Protein AF-A0A2P8B5H5-F1 (afdb_monomer)

Radius of gyration: 13.03 Å; Cα contacts (8 Å, |Δi|>4): 200; chains: 1; bounding box: 33×25×35 Å

Foldseek 3Di:
DDDAAEDVLQQVLFQVVQVQCQVVVHDDQAHPVRQHSVNSSVVSVNDFWDDKDKDWDDPDPVSSVVVLCPPPVSVCVVPPPQWRHKHWHFDPRVTGIIMITTGGDDDD

Solvent-accessible surface area (backbone atoms only — not comparable to full-atom values): 5919 Å² total; per-residue (Å²): 121,78,81,62,41,84,36,68,39,35,22,50,33,16,26,52,48,16,42,47,29,47,76,71,71,51,89,65,74,45,47,100,88,64,51,39,59,59,55,46,24,39,74,49,70,36,90,46,60,72,50,77,44,78,52,70,65,54,88,46,74,68,53,47,53,52,53,32,63,74,31,74,72,44,26,51,62,78,68,42,74,78,46,40,28,33,10,66,11,70,25,64,70,98,49,34,22,36,20,38,28,33,17,42,70,80,83,131

Structure (mmCIF, N/CA/C/O backbone):
data_AF-A0A2P8B5H5-F1
#
_entry.id   AF-A0A2P8B5H5-F1
#
loop_
_atom_site.group_PDB
_atom_site.id
_atom_site.type_symbol
_atom_site.label_atom_id
_atom_site.label_alt_id
_atom_site.label_comp_id
_atom_site.label_asym_id
_atom_site.label_entity_id
_atom_site.label_seq_id
_atom_site.pdbx_PDB_ins_code
_atom_site.Cartn_x
_atom_site.Cartn_y
_atom_site.Cartn_z
_atom_site.occupancy
_atom_site.B_iso_or_equiv
_atom_site.auth_seq_id
_atom_site.auth_comp_id
_atom_site.auth_asym_id
_atom_site.auth_atom_id
_atom_site.pdbx_PDB_model_num
ATOM 1 N N . MET A 1 1 ? 2.797 6.054 20.100 1.00 77.00 1 MET A N 1
ATOM 2 C CA . MET A 1 1 ? 1.663 5.617 19.257 1.00 77.00 1 MET A CA 1
ATOM 3 C C . MET A 1 1 ? 1.215 4.241 19.711 1.00 77.00 1 MET A C 1
ATOM 5 O O . MET A 1 1 ? 2.095 3.442 20.022 1.00 77.00 1 MET A O 1
ATOM 9 N N . PRO A 1 2 ? -0.097 3.964 19.779 1.00 86.12 2 PRO A N 1
ATOM 10 C CA . PRO A 1 2 ? -0.582 2.601 19.973 1.00 86.12 2 PRO A CA 1
ATOM 11 C C . PRO A 1 2 ? -0.206 1.721 18.766 1.00 86.12 2 PRO A C 1
ATOM 13 O O . PRO A 1 2 ? -0.061 2.243 17.657 1.00 86.12 2 PRO A O 1
ATOM 16 N N 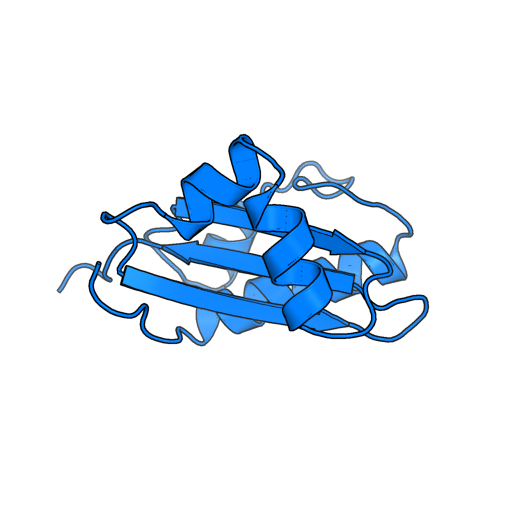. PRO A 1 3 ? -0.035 0.401 18.951 1.00 90.25 3 PRO A N 1
ATOM 17 C CA . PRO A 1 3 ? 0.188 -0.508 17.835 1.00 90.25 3 PRO A CA 1
ATOM 18 C C . PRO A 1 3 ? -1.053 -0.579 16.936 1.00 90.25 3 PRO A C 1
ATOM 20 O O . PRO A 1 3 ? -2.187 -0.597 17.420 1.00 90.25 3 PRO A O 1
ATOM 23 N N . LEU A 1 4 ? -0.830 -0.656 15.623 1.00 95.25 4 LEU A N 1
ATOM 24 C CA . LEU A 1 4 ? -1.897 -0.857 14.643 1.00 95.25 4 LEU A CA 1
ATOM 25 C C . LEU A 1 4 ? -2.442 -2.286 14.741 1.00 95.25 4 LEU A C 1
ATOM 27 O O . LEU A 1 4 ? -1.679 -3.246 14.866 1.00 95.25 4 LEU A O 1
ATOM 31 N N . LYS A 1 5 ? -3.762 -2.441 14.637 1.00 96.56 5 LYS A N 1
ATOM 32 C CA . LYS A 1 5 ? -4.419 -3.750 14.562 1.00 96.56 5 LYS A CA 1
ATOM 33 C C . LYS A 1 5 ? -4.468 -4.232 13.114 1.00 96.56 5 LYS A C 1
ATOM 35 O O . LYS A 1 5 ? -4.810 -3.472 12.211 1.00 96.56 5 LYS A O 1
ATOM 40 N N . ILE A 1 6 ? -4.168 -5.506 12.883 1.00 97.25 6 ILE A N 1
ATOM 41 C CA . ILE A 1 6 ? -4.301 -6.094 11.546 1.00 97.25 6 ILE A CA 1
ATOM 42 C C . ILE A 1 6 ? -5.786 -6.134 11.167 1.00 97.25 6 ILE A C 1
ATOM 44 O O . ILE A 1 6 ? -6.610 -6.634 11.931 1.00 97.25 6 ILE A O 1
ATOM 48 N N . ASN A 1 7 ? -6.119 -5.624 9.983 1.00 97.81 7 ASN A N 1
ATOM 49 C CA . ASN A 1 7 ? -7.454 -5.703 9.402 1.00 97.81 7 ASN A CA 1
ATOM 50 C C . ASN A 1 7 ? -7.417 -6.529 8.110 1.00 97.81 7 ASN A C 1
ATOM 52 O O . ASN A 1 7 ? -6.649 -6.238 7.192 1.00 97.81 7 ASN A O 1
ATOM 56 N N . GLU A 1 8 ? -8.261 -7.559 8.032 1.00 98.00 8 GLU A N 1
ATOM 57 C CA . GLU A 1 8 ? -8.244 -8.498 6.909 1.00 98.00 8 GLU A CA 1
ATOM 58 C C . GLU A 1 8 ? -8.691 -7.862 5.585 1.00 98.00 8 GLU A C 1
ATOM 60 O O . GLU A 1 8 ? -8.106 -8.168 4.550 1.00 98.00 8 GLU A O 1
ATOM 65 N N . LEU A 1 9 ? -9.653 -6.935 5.607 1.00 98.25 9 LEU A N 1
ATOM 66 C CA . LEU A 1 9 ? -10.148 -6.259 4.401 1.00 98.25 9 LEU A CA 1
ATOM 67 C C . LEU A 1 9 ? -9.047 -5.394 3.773 1.00 98.25 9 LEU A C 1
ATOM 69 O O . LEU A 1 9 ? -8.795 -5.463 2.569 1.00 98.25 9 LEU A O 1
ATOM 73 N N . LEU A 1 10 ? -8.303 -4.659 4.607 1.00 98.62 10 LEU A N 1
ATOM 74 C CA . LEU A 1 10 ? -7.117 -3.921 4.166 1.00 98.62 10 LEU A CA 1
ATOM 75 C C . LEU A 1 10 ? -6.017 -4.857 3.653 1.00 98.62 10 LEU A C 1
ATOM 77 O O . LEU A 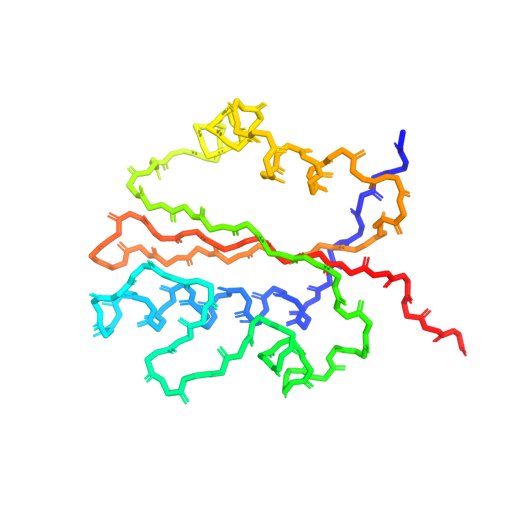1 10 ? -5.365 -4.548 2.656 1.00 98.62 10 LEU A O 1
ATOM 81 N N . ARG A 1 11 ? -5.813 -6.009 4.308 1.00 98.69 11 ARG A N 1
ATOM 82 C CA . ARG A 1 11 ? -4.821 -7.018 3.901 1.00 98.69 11 ARG A CA 1
ATOM 83 C C . ARG A 1 11 ? -5.153 -7.596 2.520 1.00 98.69 11 ARG A C 1
ATOM 85 O O . ARG A 1 11 ? -4.245 -7.804 1.719 1.00 98.69 11 ARG A O 1
ATOM 92 N N . GLN A 1 12 ? -6.432 -7.859 2.246 1.00 98.75 12 GLN A N 1
ATOM 93 C CA . GLN A 1 12 ? -6.913 -8.325 0.942 1.00 98.75 12 GLN A CA 1
ATOM 94 C C . GLN A 1 12 ? -6.712 -7.260 -0.134 1.00 98.75 12 GLN A C 1
ATOM 96 O O . GLN A 1 12 ? -6.080 -7.554 -1.143 1.00 98.75 12 GLN A O 1
ATOM 101 N N . SER A 1 13 ? -7.141 -6.021 0.127 1.00 98.75 13 SER A N 1
ATOM 102 C CA . SER A 1 13 ? -6.942 -4.891 -0.788 1.00 98.75 13 SER A CA 1
ATOM 103 C C . SER A 1 13 ? -5.464 -4.689 -1.147 1.00 98.75 13 SER A C 1
ATOM 105 O O . SER A 1 13 ? -5.114 -4.595 -2.323 1.00 98.75 13 SER A O 1
ATOM 107 N N . ALA A 1 14 ? -4.575 -4.723 -0.149 1.00 98.88 14 ALA A N 1
ATOM 108 C CA . ALA A 1 14 ? -3.138 -4.577 -0.356 1.00 98.88 14 ALA A CA 1
ATOM 109 C C . ALA A 1 14 ? -2.541 -5.727 -1.192 1.00 98.88 14 ALA A C 1
ATOM 111 O O . ALA A 1 14 ? -1.741 -5.485 -2.095 1.00 98.88 14 ALA A O 1
ATOM 112 N N . ARG A 1 15 ? -2.936 -6.984 -0.929 1.00 98.75 15 ARG A N 1
ATOM 113 C CA . ARG A 1 15 ? -2.486 -8.139 -1.731 1.00 98.75 15 ARG A CA 1
ATOM 114 C C . ARG A 1 15 ? -2.948 -8.041 -3.180 1.00 98.75 15 ARG A C 1
ATOM 116 O O . ARG A 1 15 ? -2.140 -8.274 -4.075 1.00 98.75 15 ARG A O 1
ATOM 123 N N . SER A 1 16 ? -4.216 -7.697 -3.399 1.00 98.69 16 SER A N 1
ATOM 124 C CA . SER A 1 16 ? -4.780 -7.538 -4.739 1.00 98.69 16 SER A CA 1
ATOM 125 C C . SER A 1 16 ? -4.040 -6.456 -5.523 1.00 98.69 16 SER A C 1
ATOM 127 O O . SER A 1 16 ? -3.692 -6.689 -6.674 1.00 98.69 16 SER A O 1
ATOM 129 N N . HIS A 1 17 ? -3.717 -5.319 -4.894 1.00 98.81 17 HIS A N 1
ATOM 130 C CA . HIS A 1 17 ? -2.958 -4.250 -5.553 1.00 98.81 17 HIS A CA 1
ATOM 131 C C . HIS A 1 17 ? -1.520 -4.659 -5.889 1.00 98.81 17 HIS A C 1
ATOM 133 O O . HIS A 1 17 ? -1.058 -4.438 -7.004 1.00 98.81 17 HIS A O 1
ATOM 139 N N . SER A 1 18 ? -0.822 -5.323 -4.960 1.00 98.81 18 SER A N 1
ATOM 140 C CA . SER A 1 18 ? 0.521 -5.864 -5.226 1.00 98.81 18 SER A CA 1
ATOM 141 C C . SER A 1 18 ? 0.522 -6.850 -6.400 1.00 98.81 18 SER A C 1
ATOM 143 O O . SER A 1 18 ? 1.418 -6.800 -7.242 1.00 98.81 18 SER A O 1
ATOM 145 N N . ALA A 1 19 ? -0.489 -7.721 -6.481 1.00 98.69 19 ALA A N 1
ATOM 146 C CA . ALA A 1 19 ? -0.652 -8.648 -7.596 1.00 98.69 19 ALA A CA 1
ATOM 147 C C . ALA A 1 19 ? -1.020 -7.930 -8.905 1.00 98.69 19 ALA A C 1
ATOM 149 O O . ALA A 1 19 ? -0.530 -8.312 -9.965 1.00 98.69 19 ALA A O 1
ATOM 150 N N . ASP A 1 20 ? -1.849 -6.884 -8.854 1.00 98.62 20 ASP A N 1
ATOM 151 C CA . ASP A 1 20 ? -2.247 -6.137 -10.048 1.00 98.62 20 ASP A CA 1
ATOM 152 C C . ASP A 1 20 ? -1.074 -5.360 -10.654 1.00 98.62 20 ASP A C 1
ATOM 154 O O . ASP A 1 20 ? -0.819 -5.470 -11.856 1.00 98.62 20 ASP A O 1
ATOM 158 N N . MET A 1 21 ? -0.301 -4.671 -9.807 1.00 98.69 21 MET A N 1
ATOM 159 C CA . MET A 1 21 ? 0.952 -4.013 -10.189 1.00 98.69 21 MET A CA 1
ATOM 160 C C . MET A 1 21 ? 1.907 -4.982 -10.893 1.00 98.69 21 MET A C 1
ATOM 162 O O . MET A 1 21 ? 2.447 -4.664 -11.956 1.00 98.69 21 MET A O 1
ATOM 166 N N . ALA A 1 22 ? 2.065 -6.189 -10.345 1.00 98.38 22 ALA A N 1
ATOM 167 C CA . ALA A 1 22 ? 2.898 -7.228 -10.935 1.00 98.38 22 ALA A CA 1
ATOM 168 C C . ALA A 1 22 ? 2.360 -7.728 -12.281 1.00 98.38 22 ALA A C 1
ATOM 170 O O . ALA A 1 22 ? 3.093 -7.765 -13.269 1.00 98.38 22 ALA A O 1
ATOM 171 N N . ARG A 1 23 ? 1.070 -8.073 -12.330 1.00 98.12 23 ARG A N 1
ATOM 172 C CA . ARG A 1 23 ? 0.404 -8.660 -13.499 1.00 98.12 23 ARG A CA 1
ATOM 173 C C . ARG A 1 23 ? 0.344 -7.703 -14.686 1.00 98.12 23 ARG A C 1
ATOM 175 O O . ARG A 1 23 ? 0.489 -8.133 -15.826 1.00 98.12 23 ARG A O 1
ATOM 182 N N . ARG A 1 24 ? 0.085 -6.422 -14.428 1.00 97.62 24 ARG A N 1
ATOM 183 C CA . ARG A 1 24 ? -0.089 -5.387 -15.461 1.00 97.62 24 ARG A CA 1
ATOM 184 C C . ARG A 1 24 ? 1.165 -4.541 -15.674 1.00 97.62 24 ARG A C 1
ATOM 186 O O . ARG A 1 24 ? 1.160 -3.672 -16.538 1.00 97.62 24 ARG A O 1
ATOM 193 N N . GLY A 1 25 ? 2.228 -4.785 -14.907 1.00 96.75 25 GLY A N 1
ATOM 194 C CA . GLY A 1 25 ? 3.529 -4.151 -15.100 1.00 96.75 25 GLY A CA 1
ATOM 195 C C . GLY A 1 25 ? 3.555 -2.652 -14.798 1.00 96.75 25 GLY A C 1
ATOM 196 O O . GLY A 1 25 ? 4.239 -1.910 -15.498 1.00 96.75 25 GLY A O 1
ATOM 197 N N . PHE A 1 26 ? 2.848 -2.194 -13.761 1.00 98.06 26 PHE A N 1
ATOM 198 C CA . PHE A 1 26 ? 2.845 -0.786 -13.346 1.00 98.06 26 PHE A CA 1
ATOM 199 C C . PHE A 1 26 ? 3.255 -0.628 -11.878 1.00 98.06 26 PHE A C 1
ATOM 201 O O . PHE A 1 26 ? 3.142 -1.558 -11.088 1.00 98.06 26 PHE A O 1
ATOM 208 N N . PHE A 1 27 ? 3.739 0.557 -11.504 1.00 98.25 27 PHE A N 1
ATOM 209 C CA . PHE A 1 27 ? 4.073 0.895 -10.119 1.00 98.25 27 PHE A CA 1
ATOM 210 C C . PHE A 1 27 ? 3.494 2.270 -9.780 1.00 98.25 27 PHE A C 1
ATOM 212 O O . PHE A 1 27 ? 4.087 3.300 -10.093 1.00 98.25 27 PHE A O 1
ATOM 219 N N . SER A 1 28 ? 2.288 2.274 -9.215 1.00 98.50 28 SER A N 1
ATOM 220 C CA . SER A 1 28 ? 1.508 3.479 -8.929 1.00 98.50 28 SER A CA 1
ATOM 221 C C . SER A 1 28 ? 0.477 3.194 -7.838 1.00 98.50 28 SER A C 1
ATOM 223 O O . SER A 1 28 ? 0.027 2.058 -7.675 1.00 98.50 28 SER A O 1
ATOM 225 N N . HIS A 1 29 ? 0.086 4.236 -7.103 1.00 98.50 29 HIS A N 1
ATOM 226 C CA . HIS A 1 29 ? -1.032 4.176 -6.162 1.00 98.50 29 HIS A CA 1
ATOM 227 C C . HIS A 1 29 ? -2.366 3.966 -6.876 1.00 98.50 29 HIS A C 1
ATOM 229 O O . HIS A 1 29 ? -3.181 3.167 -6.426 1.00 98.50 29 HIS A O 1
ATOM 235 N N . ASN A 1 30 ? -2.585 4.654 -7.994 1.00 98.56 30 ASN A N 1
ATOM 236 C CA . ASN A 1 30 ? -3.762 4.446 -8.831 1.00 98.56 30 ASN A CA 1
ATOM 237 C C . ASN A 1 30 ? -3.449 3.361 -9.853 1.00 98.56 30 ASN A C 1
ATOM 239 O O . ASN A 1 30 ? -2.351 3.360 -10.422 1.00 98.56 30 ASN A O 1
ATOM 243 N N . ASP A 1 31 ? -4.395 2.457 -10.079 1.00 97.69 31 ASP A N 1
ATOM 244 C CA . ASP A 1 31 ? -4.250 1.497 -11.167 1.00 97.69 31 ASP A CA 1
ATOM 245 C C . ASP A 1 31 ? -4.408 2.191 -12.542 1.00 97.69 31 ASP A C 1
ATOM 247 O O . ASP A 1 31 ? -4.818 3.357 -12.608 1.00 97.69 31 ASP A O 1
ATOM 251 N N . PRO A 1 32 ? -4.050 1.523 -13.654 1.00 98.38 32 PRO A N 1
ATOM 252 C CA . PRO A 1 32 ? -4.182 2.104 -14.989 1.00 98.38 32 PRO A CA 1
ATOM 253 C C . P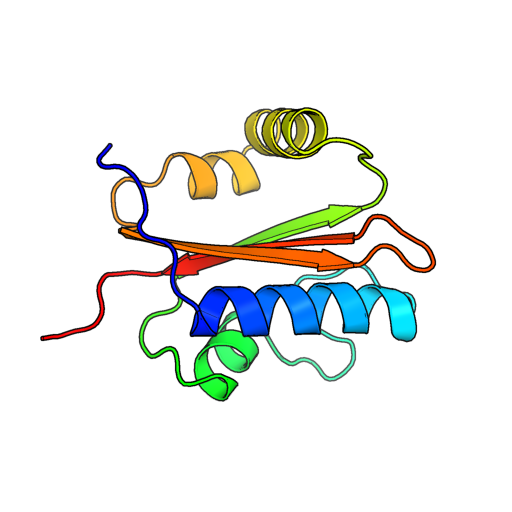RO A 1 32 ? -5.620 2.438 -15.413 1.00 98.38 32 PRO A C 1
ATOM 255 O O . PRO A 1 32 ? -5.790 3.166 -16.387 1.00 98.38 32 PRO A O 1
ATOM 258 N N . ASP A 1 33 ? -6.634 1.940 -14.697 1.00 97.94 33 ASP A N 1
ATOM 259 C CA . ASP A 1 33 ? -8.045 2.272 -14.928 1.00 97.94 33 ASP A CA 1
ATOM 260 C C . ASP A 1 33 ? -8.484 3.495 -14.097 1.00 97.94 33 ASP A C 1
ATOM 262 O O . ASP A 1 33 ? -9.619 3.958 -14.202 1.00 97.94 33 ASP A O 1
ATOM 266 N N . GLY A 1 34 ? -7.578 4.050 -13.285 1.00 97.88 34 GLY A N 1
ATOM 267 C CA . GLY A 1 34 ? -7.806 5.221 -12.445 1.00 97.88 34 GLY A CA 1
ATOM 268 C C . GLY A 1 34 ? -8.368 4.906 -11.059 1.00 97.88 34 GLY A C 1
ATOM 269 O O . GLY A 1 34 ? -8.665 5.842 -10.316 1.00 97.88 34 GLY A O 1
ATOM 270 N N . VAL A 1 35 ? -8.491 3.632 -10.669 1.00 98.44 35 VAL A N 1
ATOM 271 C CA . VAL A 1 35 ? -9.018 3.250 -9.351 1.00 98.44 35 VAL A CA 1
ATOM 272 C C . VAL A 1 35 ? -7.998 3.602 -8.272 1.00 98.44 35 VAL A C 1
ATOM 274 O O . VAL A 1 35 ? -6.845 3.153 -8.294 1.00 98.44 35 VAL A O 1
ATOM 277 N N . THR A 1 36 ? -8.425 4.405 -7.297 1.00 98.75 36 THR A N 1
ATOM 278 C CA . THR A 1 36 ? -7.550 4.890 -6.224 1.00 98.75 36 THR A CA 1
ATOM 279 C C . THR A 1 36 ? -7.368 3.842 -5.117 1.00 98.75 36 THR A C 1
ATOM 281 O O . THR A 1 36 ? -8.188 2.924 -4.985 1.00 98.75 36 THR A O 1
ATOM 284 N N . PRO A 1 37 ? -6.352 3.978 -4.241 1.00 98.56 37 PRO A N 1
ATOM 285 C CA . PRO A 1 37 ? -6.215 3.114 -3.067 1.00 98.56 37 PRO A CA 1
ATOM 286 C C . PRO A 1 37 ? -7.469 3.093 -2.194 1.00 98.56 37 PRO A C 1
ATOM 288 O O . PRO A 1 37 ? -7.857 2.048 -1.673 1.00 98.56 37 PRO A O 1
ATOM 291 N N . PHE A 1 38 ? -8.136 4.239 -2.052 1.00 98.56 38 PHE A N 1
ATOM 292 C CA . PHE A 1 38 ? -9.337 4.365 -1.234 1.00 98.56 38 PHE A CA 1
ATOM 293 C C . PHE A 1 38 ? -10.522 3.623 -1.847 1.00 98.56 38 PHE A C 1
ATOM 295 O O . PHE A 1 38 ? -11.270 2.977 -1.117 1.00 98.56 38 PHE A O 1
ATOM 302 N N . ASP A 1 39 ? -10.665 3.659 -3.171 1.00 98.56 39 ASP A N 1
ATOM 303 C CA . ASP A 1 39 ? -11.708 2.913 -3.875 1.00 98.56 39 ASP A CA 1
ATOM 304 C C . ASP A 1 39 ? -11.473 1.408 -3.754 1.00 98.56 39 ASP A C 1
ATOM 306 O O . ASP A 1 39 ? -12.401 0.673 -3.421 1.00 98.56 39 ASP A O 1
ATOM 310 N N . ARG A 1 40 ? -10.219 0.953 -3.902 1.00 98.62 40 ARG A N 1
ATOM 311 C CA . ARG A 1 40 ? -9.851 -0.455 -3.678 1.00 98.62 40 ARG A CA 1
ATOM 312 C C . ARG A 1 40 ? -10.111 -0.899 -2.241 1.00 98.62 40 ARG A C 1
ATOM 314 O O . ARG A 1 40 ? -10.597 -1.999 -2.011 1.00 98.62 40 ARG A O 1
ATOM 321 N N . MET A 1 41 ? -9.775 -0.083 -1.245 1.00 98.62 41 MET A N 1
ATOM 322 C CA . MET A 1 41 ? -10.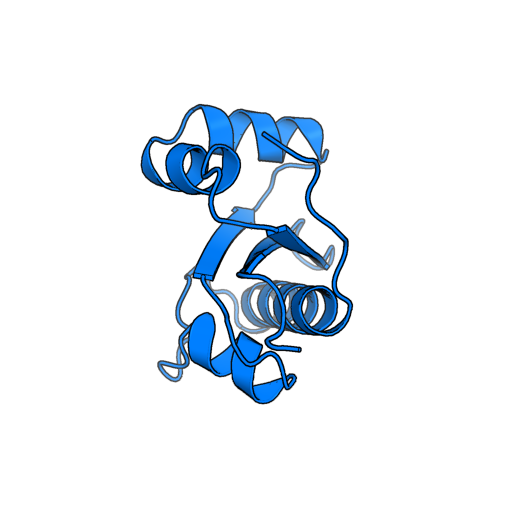044 -0.433 0.153 1.00 98.62 41 MET A CA 1
ATOM 323 C C . MET A 1 41 ? -11.555 -0.517 0.425 1.00 98.62 41 MET A C 1
ATOM 325 O O . MET A 1 41 ? -12.007 -1.462 1.076 1.00 98.62 41 MET A O 1
ATOM 329 N N . ARG A 1 42 ? -12.348 0.415 -0.120 1.00 98.12 42 ARG A N 1
ATOM 330 C CA . ARG A 1 42 ? -13.814 0.411 0.012 1.00 98.12 42 ARG A CA 1
ATOM 331 C C . ARG A 1 42 ? -14.483 -0.732 -0.745 1.00 98.12 42 ARG A C 1
ATOM 333 O O . ARG A 1 42 ? -15.450 -1.281 -0.229 1.00 98.12 42 ARG A O 1
ATOM 340 N N . SER A 1 43 ? -13.976 -1.133 -1.912 1.00 97.88 43 SER A N 1
ATOM 341 C CA . SER A 1 43 ? -14.522 -2.272 -2.665 1.00 97.88 43 SER A CA 1
ATOM 342 C C . SER A 1 43 ? -14.332 -3.603 -1.930 1.00 97.88 43 SER A C 1
ATOM 344 O O . SER A 1 43 ? -15.175 -4.489 -2.033 1.00 97.88 43 SER A O 1
ATOM 346 N N . HIS A 1 44 ? -13.289 -3.709 -1.100 1.00 97.38 44 HIS A N 1
ATOM 347 C CA . HIS A 1 44 ? -13.109 -4.796 -0.135 1.00 97.38 44 HIS A CA 1
ATOM 348 C C . HIS A 1 44 ? -13.938 -4.623 1.156 1.00 97.38 44 HIS A C 1
ATOM 350 O O . HIS A 1 44 ? -13.775 -5.396 2.095 1.00 97.38 44 HIS A O 1
ATOM 356 N N . GLY A 1 45 ? -14.824 -3.627 1.235 1.00 96.75 45 GLY A N 1
ATOM 357 C CA . GLY A 1 45 ? -15.729 -3.401 2.367 1.00 96.75 45 GLY A CA 1
ATOM 358 C C . GLY A 1 45 ? -15.143 -2.573 3.512 1.00 96.75 45 GLY A C 1
ATOM 359 O O . GLY A 1 45 ? -15.765 -2.467 4.569 1.00 96.75 45 GLY A O 1
ATOM 360 N N . TYR A 1 46 ? -13.958 -1.978 3.349 1.00 97.06 46 TYR A N 1
ATOM 361 C CA . TYR A 1 46 ? -13.354 -1.166 4.399 1.00 97.06 46 TYR A CA 1
ATOM 362 C C . TYR A 1 46 ? -13.821 0.297 4.339 1.00 97.06 46 TYR A C 1
ATOM 364 O O . TYR A 1 46 ? -13.484 1.039 3.419 1.00 97.06 46 TYR A O 1
ATOM 372 N N . ALA A 1 47 ? -14.587 0.729 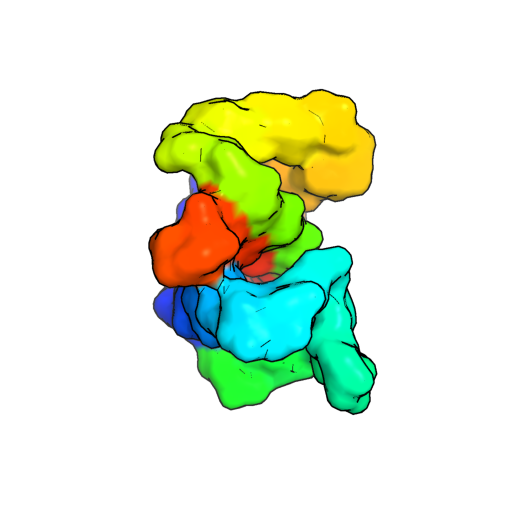5.343 1.00 95.56 47 ALA A N 1
ATOM 373 C CA . ALA A 1 47 ? -15.304 2.006 5.305 1.00 95.56 47 ALA A CA 1
ATOM 374 C C . ALA A 1 47 ? -14.433 3.261 5.513 1.00 95.56 47 ALA A C 1
ATOM 376 O O . ALA A 1 47 ? -14.807 4.338 5.055 1.00 95.56 47 ALA A O 1
ATOM 377 N N . GLN A 1 48 ? -13.296 3.152 6.211 1.00 96.38 48 GLN A N 1
ATOM 378 C CA . GLN A 1 48 ? -12.520 4.311 6.690 1.00 96.38 48 GLN A CA 1
ATOM 379 C C . GLN A 1 48 ? -11.039 4.274 6.261 1.00 96.38 48 GLN A C 1
ATOM 381 O O . GLN A 1 48 ? -10.148 4.295 7.124 1.00 96.38 48 GLN A O 1
ATOM 386 N N . PRO A 1 49 ? -10.742 4.149 4.950 1.00 97.56 49 PRO A N 1
ATOM 387 C CA . PRO A 1 49 ? -9.371 4.068 4.457 1.00 97.56 49 PRO A CA 1
ATOM 388 C C . PRO A 1 49 ? -8.650 5.407 4.632 1.00 97.56 49 PRO A C 1
ATOM 390 O O . PRO A 1 49 ? -9.275 6.461 4.529 1.00 97.56 49 PRO A O 1
ATOM 393 N N . ALA A 1 50 ? -7.345 5.367 4.904 1.00 97.50 50 ALA A N 1
ATOM 394 C CA . ALA A 1 50 ? -6.606 6.561 5.314 1.00 97.50 50 ALA A CA 1
ATOM 395 C C . ALA A 1 50 ? -5.319 6.810 4.520 1.00 97.50 50 ALA A C 1
ATOM 397 O O . ALA A 1 50 ? -5.057 7.949 4.144 1.00 97.50 50 ALA A O 1
ATOM 398 N N . ALA A 1 51 ? -4.530 5.773 4.228 1.00 98.38 51 ALA A N 1
ATOM 399 C CA . ALA A 1 51 ? -3.289 5.927 3.470 1.00 98.38 51 ALA A CA 1
ATOM 400 C C . ALA A 1 51 ? -2.818 4.613 2.836 1.00 98.38 51 ALA A C 1
ATOM 402 O O . ALA A 1 51 ? -3.255 3.532 3.236 1.00 98.38 51 ALA A O 1
ATOM 403 N N . GLU A 1 52 ? -1.884 4.719 1.891 1.00 98.81 52 GLU A N 1
ATOM 404 C CA . GLU A 1 52 ? -1.176 3.598 1.274 1.00 98.81 52 GLU A CA 1
ATOM 405 C C . GLU A 1 52 ? 0.318 3.930 1.144 1.00 98.81 52 GLU A C 1
ATOM 407 O O . GLU A 1 52 ? 0.684 5.039 0.759 1.00 98.81 52 GLU A O 1
ATOM 412 N N . ASN A 1 53 ? 1.177 2.952 1.426 1.00 98.88 53 ASN A N 1
ATOM 413 C CA . ASN A 1 53 ? 2.571 2.928 0.996 1.00 98.88 53 ASN A CA 1
ATOM 414 C C . ASN A 1 53 ? 2.763 1.767 0.008 1.00 98.88 53 ASN A C 1
ATOM 416 O O . ASN A 1 53 ? 2.219 0.681 0.219 1.00 98.88 53 ASN A O 1
ATOM 420 N N . ILE A 1 54 ? 3.572 1.963 -1.035 1.00 98.75 54 ILE A N 1
ATOM 421 C CA . ILE A 1 54 ? 3.954 0.901 -1.979 1.00 98.75 54 ILE A CA 1
ATOM 422 C C . ILE A 1 54 ? 5.474 0.794 -2.100 1.00 98.75 54 ILE A C 1
ATOM 424 O O . ILE A 1 54 ? 6.204 1.760 -1.881 1.00 98.75 54 ILE A O 1
ATOM 428 N N . ALA A 1 55 ? 5.958 -0.404 -2.409 1.00 98.56 55 ALA A N 1
ATOM 429 C CA . ALA A 1 55 ? 7.377 -0.692 -2.595 1.00 98.56 55 ALA A CA 1
ATOM 430 C C . ALA A 1 55 ? 7.574 -1.839 -3.598 1.00 98.56 55 ALA A C 1
ATOM 432 O O . ALA A 1 55 ? 6.696 -2.683 -3.781 1.00 98.56 55 ALA A O 1
ATOM 433 N N . LYS A 1 56 ? 8.733 -1.866 -4.260 1.00 97.81 56 LYS A N 1
ATOM 434 C CA . LYS A 1 56 ? 9.100 -2.888 -5.247 1.00 97.81 56 LYS A CA 1
ATOM 435 C C . LYS A 1 56 ? 10.598 -3.174 -5.171 1.00 97.81 56 LYS A C 1
ATOM 437 O O . LYS A 1 56 ? 11.410 -2.251 -5.150 1.00 97.81 56 LYS A O 1
ATOM 442 N N . GLY A 1 57 ? 10.960 -4.455 -5.180 1.00 96.88 57 GLY A N 1
ATOM 443 C CA . GLY A 1 57 ? 12.345 -4.928 -5.287 1.00 96.88 57 GLY A CA 1
ATOM 444 C C . GLY A 1 57 ? 13.079 -5.133 -3.959 1.00 96.88 57 GLY A C 1
ATOM 445 O O . GLY A 1 57 ? 14.079 -5.846 -3.937 1.00 96.88 57 GLY A O 1
ATOM 446 N N . GLN A 1 58 ? 12.581 -4.587 -2.845 1.00 97.50 58 GLN A N 1
ATOM 447 C CA . GLN A 1 58 ? 13.109 -4.899 -1.512 1.00 97.50 58 GLN A CA 1
ATOM 448 C C . GLN A 1 58 ? 12.749 -6.344 -1.154 1.00 97.50 58 GLN A C 1
ATOM 450 O O . GLN A 1 58 ? 11.591 -6.755 -1.274 1.00 97.50 58 GLN A O 1
ATOM 455 N N . ARG A 1 59 ? 13.744 -7.126 -0.737 1.00 94.94 59 ARG A N 1
ATOM 456 C CA . ARG A 1 59 ? 13.619 -8.573 -0.521 1.00 94.94 59 ARG A CA 1
ATOM 457 C C . ARG A 1 59 ? 13.107 -8.898 0.868 1.00 94.94 59 ARG A C 1
ATOM 459 O O . ARG A 1 59 ? 12.446 -9.917 1.048 1.00 94.94 59 ARG A O 1
ATOM 466 N N . GLN A 1 60 ? 13.432 -8.050 1.836 1.00 95.12 60 GLN A N 1
ATOM 467 C CA . GLN A 1 60 ? 13.122 -8.279 3.240 1.00 95.12 60 GLN A CA 1
ATOM 468 C C . GLN A 1 60 ? 12.206 -7.179 3.793 1.00 95.12 60 GLN A C 1
ATOM 470 O O . GLN A 1 60 ? 12.377 -6.010 3.442 1.00 95.12 60 GLN A O 1
ATOM 475 N N . PRO A 1 61 ? 11.283 -7.497 4.723 1.00 94.94 61 PRO A N 1
ATOM 476 C CA . PRO A 1 61 ? 10.395 -6.495 5.316 1.00 94.94 61 PRO A CA 1
ATOM 477 C C . PRO A 1 61 ? 11.130 -5.297 5.934 1.00 94.94 61 PRO A C 1
ATOM 479 O O . PRO A 1 61 ? 10.680 -4.162 5.806 1.00 94.94 61 PRO A O 1
ATOM 482 N N . HIS A 1 62 ? 12.282 -5.517 6.576 1.00 96.88 62 HIS A N 1
ATOM 483 C CA . HIS A 1 62 ? 13.044 -4.433 7.202 1.00 96.88 62 HIS A CA 1
ATOM 484 C C . HIS A 1 62 ? 13.627 -3.446 6.175 1.00 96.88 62 HIS A C 1
ATOM 486 O O . HIS A 1 62 ? 13.709 -2.256 6.466 1.00 96.88 62 HIS A O 1
ATOM 492 N N . GLU A 1 63 ? 13.970 -3.906 4.967 1.00 98.12 63 GLU A N 1
ATOM 493 C CA . GLU A 1 63 ? 14.428 -3.045 3.868 1.00 98.12 63 GLU A CA 1
ATOM 494 C C . GLU A 1 63 ? 13.297 -2.122 3.391 1.00 98.12 63 GLU A C 1
ATOM 496 O O . GLU A 1 63 ? 13.519 -0.933 3.164 1.00 98.12 63 GLU A O 1
ATOM 501 N N . VAL A 1 64 ? 12.070 -2.653 3.299 1.00 97.81 64 VAL A N 1
ATOM 502 C CA . VAL A 1 64 ? 10.863 -1.891 2.936 1.00 97.81 64 VAL A CA 1
ATOM 503 C C . VAL A 1 64 ? 10.578 -0.810 3.978 1.00 97.81 64 VAL A C 1
ATOM 505 O O . VAL A 1 64 ? 10.441 0.364 3.636 1.00 97.81 64 VAL A O 1
ATOM 508 N N . ILE A 1 65 ? 10.549 -1.185 5.262 1.00 97.56 65 ILE A N 1
ATOM 509 C CA . ILE A 1 65 ? 10.309 -0.238 6.359 1.00 97.56 65 ILE A CA 1
ATOM 510 C C . ILE A 1 65 ? 11.398 0.836 6.401 1.00 97.56 65 ILE A C 1
ATOM 512 O O . ILE A 1 65 ? 11.083 2.017 6.535 1.00 97.56 65 ILE A O 1
ATOM 516 N N . HIS A 1 66 ? 12.669 0.458 6.244 1.00 98.19 66 HIS A N 1
ATOM 517 C CA . HIS A 1 66 ? 13.773 1.413 6.202 1.00 98.19 66 HIS A CA 1
ATOM 518 C C . HIS A 1 66 ? 13.647 2.385 5.018 1.00 98.19 66 HIS A C 1
ATOM 520 O O . HIS A 1 66 ? 13.840 3.589 5.187 1.00 98.19 66 HIS A O 1
ATOM 526 N N . SER A 1 67 ? 13.279 1.897 3.829 1.00 97.75 67 SER A N 1
ATOM 527 C CA . SER A 1 67 ? 13.039 2.748 2.657 1.00 97.75 67 SER A CA 1
ATOM 528 C C . SER A 1 67 ? 11.908 3.753 2.906 1.00 97.75 67 SER A C 1
ATOM 530 O O . SER A 1 67 ? 12.087 4.954 2.692 1.00 97.75 67 SER A O 1
ATOM 532 N N . TRP A 1 68 ? 10.777 3.297 3.451 1.00 98.31 68 TRP A N 1
ATOM 533 C CA . TRP A 1 68 ? 9.650 4.170 3.779 1.00 98.31 68 TRP A CA 1
ATOM 534 C C . TRP A 1 68 ? 9.975 5.178 4.889 1.00 98.31 68 TRP A C 1
ATOM 536 O O . TRP A 1 68 ? 9.584 6.337 4.782 1.00 98.31 68 TRP A O 1
ATOM 546 N N . LEU A 1 69 ? 10.742 4.802 5.917 1.00 98.06 69 LEU A N 1
ATOM 547 C CA . LEU A 1 69 ? 11.159 5.723 6.985 1.00 98.06 69 LEU A CA 1
ATOM 548 C C . LEU A 1 69 ? 12.069 6.861 6.500 1.00 98.06 69 LEU A C 1
ATOM 550 O O . LEU A 1 69 ? 12.089 7.918 7.139 1.00 98.06 69 LEU A O 1
ATOM 554 N N . ASN A 1 70 ? 12.795 6.652 5.399 1.00 98.00 70 ASN A N 1
ATOM 555 C CA . ASN A 1 70 ? 13.667 7.643 4.763 1.00 98.00 70 ASN A CA 1
ATOM 556 C C . ASN A 1 70 ? 12.959 8.474 3.679 1.00 98.00 70 ASN A C 1
ATOM 558 O O . ASN A 1 70 ? 13.565 9.359 3.080 1.00 98.00 70 ASN A O 1
ATOM 562 N N . SER A 1 71 ? 11.673 8.222 3.428 1.00 97.75 71 SER A N 1
ATOM 563 C CA . SER A 1 71 ? 10.862 8.977 2.479 1.00 97.75 71 SER A CA 1
ATOM 564 C C . SER A 1 71 ? 9.825 9.810 3.238 1.00 97.75 71 SER A C 1
ATOM 566 O O . SER A 1 71 ? 8.974 9.224 3.903 1.00 97.75 71 SER A O 1
ATOM 568 N N . PRO A 1 72 ? 9.837 11.156 3.161 1.00 97.62 72 PRO A N 1
ATOM 569 C CA . PRO A 1 72 ? 8.962 11.997 3.983 1.00 97.62 72 PRO A CA 1
ATOM 570 C C . PRO A 1 72 ? 7.470 11.641 3.905 1.00 97.62 72 PRO A C 1
ATOM 572 O O . PRO A 1 72 ? 6.812 11.565 4.941 1.00 97.62 72 PRO A O 1
ATOM 575 N N . GLY A 1 73 ? 6.950 11.357 2.704 1.00 97.12 73 GLY A N 1
ATOM 576 C CA . GLY A 1 73 ? 5.547 10.973 2.507 1.00 97.12 73 GLY A CA 1
ATOM 577 C C . GLY A 1 73 ? 5.204 9.625 3.147 1.00 97.12 73 GLY A C 1
ATOM 578 O O . GLY A 1 73 ? 4.271 9.531 3.941 1.00 97.12 73 GLY A O 1
ATOM 579 N N . HIS A 1 74 ? 6.004 8.589 2.884 1.00 98.25 74 HIS A N 1
ATOM 580 C CA . HIS A 1 74 ? 5.771 7.266 3.468 1.00 98.25 74 HIS A CA 1
ATOM 581 C C . HIS A 1 74 ? 5.996 7.254 4.990 1.00 98.25 74 HIS A C 1
ATOM 583 O O . HIS A 1 74 ? 5.255 6.606 5.735 1.00 98.25 74 HIS A O 1
ATOM 589 N N . ARG A 1 75 ? 6.988 8.011 5.472 1.00 98.19 75 ARG A N 1
ATOM 590 C CA . ARG A 1 75 ? 7.277 8.200 6.897 1.00 98.19 75 ARG A CA 1
ATOM 591 C C . ARG A 1 75 ? 6.103 8.855 7.617 1.00 98.19 75 ARG A C 1
ATOM 593 O O . ARG A 1 75 ? 5.768 8.418 8.716 1.00 98.19 75 ARG A O 1
ATOM 600 N N . ALA A 1 76 ? 5.478 9.868 7.015 1.00 97.81 76 ALA A N 1
ATOM 601 C CA . ALA A 1 76 ? 4.296 10.508 7.584 1.00 97.81 76 ALA A CA 1
ATOM 602 C C . ALA A 1 76 ? 3.160 9.497 7.803 1.00 97.81 76 ALA A C 1
ATOM 604 O O . ALA A 1 76 ? 2.524 9.537 8.851 1.00 97.81 76 ALA A O 1
ATOM 605 N N . ASN A 1 77 ? 2.971 8.538 6.888 1.00 97.44 77 ASN A N 1
ATOM 606 C CA . ASN A 1 77 ? 1.991 7.464 7.068 1.00 97.44 77 ASN A CA 1
ATOM 607 C C . ASN A 1 77 ? 2.376 6.507 8.209 1.00 97.44 77 ASN A C 1
ATOM 609 O O . ASN A 1 77 ? 1.550 6.206 9.068 1.00 97.44 77 ASN A O 1
ATOM 613 N N . LEU A 1 78 ? 3.638 6.062 8.256 1.00 96.56 78 LEU A N 1
ATOM 614 C CA . LEU A 1 78 ? 4.133 5.140 9.291 1.00 96.56 78 LEU A CA 1
ATOM 615 C C . LEU A 1 78 ? 4.031 5.711 10.713 1.00 96.56 78 LEU A C 1
ATOM 617 O O . LEU A 1 78 ? 3.844 4.957 11.666 1.00 96.56 78 LEU A O 1
ATOM 621 N N . LEU A 1 79 ? 4.191 7.027 10.855 1.00 95.56 79 LEU A N 1
ATOM 622 C CA . LEU A 1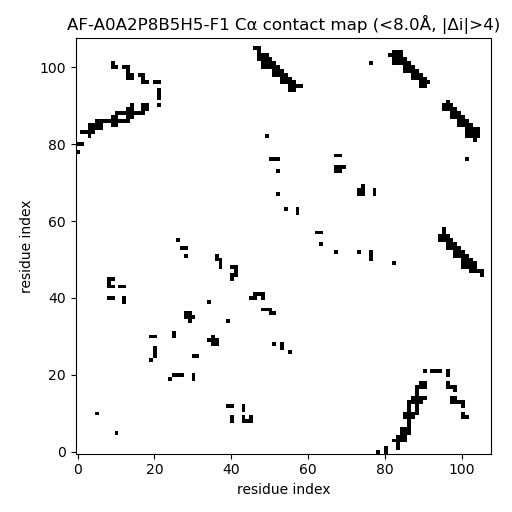 79 ? 4.237 7.723 12.141 1.00 95.56 79 LEU A CA 1
ATOM 623 C C . LEU A 1 79 ? 2.948 8.497 12.452 1.00 95.56 79 LEU A C 1
ATOM 625 O O . LEU A 1 79 ? 2.946 9.331 13.358 1.00 95.56 79 LEU A O 1
ATOM 629 N N . ASN A 1 80 ? 1.857 8.253 11.719 1.00 94.88 80 ASN A N 1
ATOM 630 C CA . ASN A 1 80 ? 0.594 8.941 11.961 1.00 94.88 80 ASN A CA 1
ATOM 631 C C . ASN A 1 80 ? -0.133 8.337 13.180 1.00 94.88 80 ASN A C 1
ATOM 633 O O . ASN A 1 80 ? -0.576 7.187 13.116 1.00 94.88 80 ASN A O 1
ATOM 637 N N . PRO A 1 81 ? -0.326 9.092 14.278 1.00 92.81 81 PRO A N 1
ATOM 638 C CA . PRO A 1 81 ? -0.971 8.574 15.483 1.00 92.81 81 PRO A CA 1
ATOM 639 C C . PRO A 1 81 ? -2.484 8.366 15.345 1.00 92.81 81 PRO A C 1
ATOM 641 O O . PRO A 1 81 ? -3.078 7.738 16.218 1.00 92.81 81 PRO A O 1
ATOM 644 N N . GLY A 1 82 ? -3.112 8.901 14.294 1.00 92.62 82 GLY A N 1
ATOM 645 C CA . GLY A 1 82 ? -4.542 8.743 14.033 1.00 92.62 82 GLY A CA 1
ATOM 646 C C . GLY A 1 82 ? -4.905 7.396 13.407 1.00 92.62 82 GLY A C 1
ATOM 647 O O . GLY A 1 82 ? -6.063 6.986 13.475 1.00 92.62 82 GLY A O 1
ATOM 648 N N . PHE A 1 83 ? -3.943 6.690 12.811 1.00 94.62 83 PHE A N 1
ATOM 649 C CA . PHE A 1 83 ? -4.192 5.365 12.252 1.00 94.62 83 PHE A CA 1
ATOM 650 C C . PHE A 1 83 ? -4.283 4.333 13.372 1.00 94.62 83 PHE A C 1
ATOM 652 O O . PHE A 1 83 ? -3.527 4.370 14.341 1.00 94.62 83 PHE A O 1
ATOM 659 N N . SER A 1 84 ? -5.210 3.391 13.233 1.00 94.31 84 SER A N 1
ATOM 660 C CA . SER A 1 84 ? -5.435 2.342 14.235 1.00 94.31 84 SER A CA 1
ATOM 661 C C . SER A 1 84 ? -5.430 0.939 13.642 1.00 94.31 84 SER A C 1
ATOM 663 O O . SER A 1 84 ? -5.299 -0.037 14.386 1.00 94.31 84 SER A O 1
ATOM 665 N N . VAL A 1 85 ? -5.537 0.823 12.315 1.00 96.62 85 VAL A N 1
ATOM 666 C CA . VAL A 1 85 ? -5.508 -0.457 11.615 1.00 96.62 85 VAL A CA 1
ATOM 667 C C . VAL A 1 85 ? -4.582 -0.446 10.406 1.00 96.62 85 VAL A C 1
ATOM 669 O O . VAL A 1 85 ? -4.311 0.599 9.810 1.00 96.62 85 VAL A O 1
ATOM 672 N N . ILE A 1 86 ? -4.116 -1.639 10.047 1.00 98.12 86 ILE A N 1
ATOM 673 C CA . ILE A 1 86 ? -3.172 -1.878 8.958 1.00 98.12 86 ILE A CA 1
ATOM 674 C C . ILE A 1 86 ? -3.522 -3.151 8.18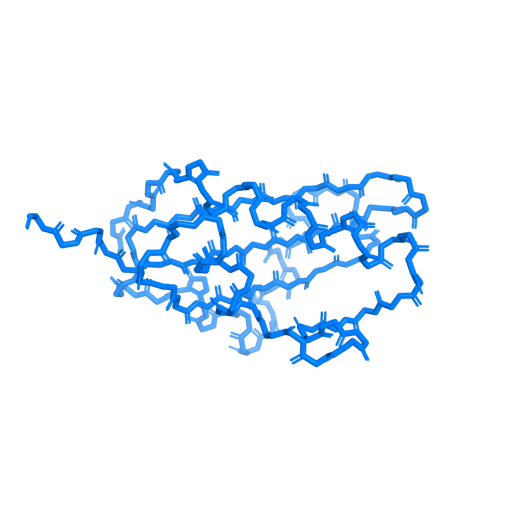3 1.00 98.12 86 ILE A C 1
ATOM 676 O O . ILE A 1 86 ? -3.977 -4.142 8.7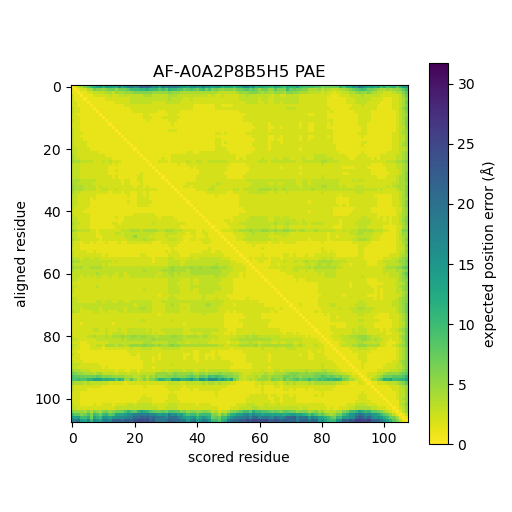55 1.00 98.12 86 ILE A O 1
ATOM 680 N N . GLY A 1 87 ? -3.241 -3.153 6.884 1.00 98.44 87 GLY A N 1
ATOM 681 C CA . GLY A 1 87 ? -3.161 -4.352 6.058 1.00 98.44 87 GLY A CA 1
ATOM 682 C C . GLY A 1 87 ? -1.901 -4.328 5.203 1.00 98.44 87 GLY A C 1
ATOM 683 O O . GLY A 1 87 ? -1.591 -3.308 4.598 1.00 98.44 87 GLY A O 1
ATOM 684 N N . VAL A 1 88 ? -1.169 -5.442 5.151 1.00 98.56 88 VAL A N 1
ATOM 685 C CA . VAL A 1 88 ? 0.041 -5.574 4.325 1.00 98.56 88 VAL A CA 1
ATOM 686 C C . VAL A 1 88 ? -0.158 -6.680 3.296 1.00 98.56 88 VAL A C 1
ATOM 688 O O . VAL A 1 88 ? -0.601 -7.783 3.630 1.00 98.56 88 VAL A O 1
ATOM 691 N N . GLY A 1 89 ? 0.168 -6.370 2.047 1.00 98.44 89 GLY A N 1
ATOM 692 C CA . GLY A 1 89 ? 0.171 -7.279 0.914 1.00 98.44 89 GLY A CA 1
ATOM 693 C C . GLY A 1 89 ? 1.577 -7.451 0.357 1.00 98.44 89 GLY A C 1
ATOM 694 O O . GLY A 1 89 ? 2.339 -6.490 0.277 1.00 98.44 89 GLY A O 1
ATOM 695 N N . LEU A 1 90 ? 1.895 -8.691 -0.008 1.00 98.38 90 LEU A N 1
ATOM 696 C CA . LEU A 1 90 ? 3.121 -9.078 -0.691 1.00 98.38 90 LEU A CA 1
ATOM 697 C C . LEU A 1 90 ? 2.745 -9.947 -1.887 1.00 98.38 90 LEU A C 1
ATOM 699 O O . LEU A 1 90 ? 1.971 -10.895 -1.737 1.00 98.38 90 LEU A O 1
ATOM 703 N N . HIS A 1 91 ? 3.321 -9.648 -3.043 1.00 98.38 91 HIS A N 1
ATOM 704 C CA . HIS A 1 91 ? 3.278 -10.510 -4.215 1.00 98.38 91 HIS A CA 1
ATOM 705 C C . HIS A 1 91 ? 4.704 -10.766 -4.714 1.00 98.38 91 HIS A C 1
ATOM 707 O O . HIS A 1 91 ? 5.502 -9.835 -4.821 1.00 98.38 91 HIS A O 1
ATOM 713 N N . LEU A 1 92 ? 5.052 -12.031 -4.959 1.00 97.25 92 LEU A N 1
ATOM 714 C CA . LEU A 1 92 ? 6.434 -12.441 -5.241 1.00 97.25 92 LEU A CA 1
ATOM 715 C C . LEU A 1 92 ? 6.725 -12.629 -6.732 1.00 97.25 92 LEU A C 1
ATOM 717 O O . LEU A 1 92 ? 7.877 -12.447 -7.131 1.00 97.25 92 LEU A O 1
ATOM 721 N N . ASP A 1 93 ? 5.721 -12.937 -7.555 1.00 93.81 93 ASP A N 1
ATOM 722 C CA . ASP A 1 93 ? 5.949 -13.169 -8.982 1.00 93.81 93 ASP A CA 1
ATOM 723 C C . ASP A 1 93 ? 6.347 -11.859 -9.669 1.00 93.81 93 ASP A C 1
ATOM 725 O O . ASP A 1 93 ? 5.762 -10.795 -9.440 1.00 93.81 93 ASP A O 1
ATOM 729 N N . SER A 1 94 ? 7.422 -11.919 -10.463 1.00 90.88 94 SER A N 1
ATOM 730 C CA . SER A 1 94 ? 8.072 -10.736 -11.052 1.00 90.88 94 SER A CA 1
ATOM 731 C C . SER A 1 94 ? 8.387 -9.630 -10.024 1.00 90.88 94 SER A C 1
ATOM 733 O O . SER A 1 94 ? 8.388 -8.446 -10.367 1.00 90.88 94 SER A O 1
ATOM 735 N N . GLY A 1 95 ? 8.588 -10.009 -8.754 1.00 89.12 95 GLY A N 1
ATOM 736 C CA . GLY A 1 95 ? 8.664 -9.127 -7.587 1.00 89.12 95 GLY A CA 1
ATOM 737 C C . GLY A 1 95 ? 9.960 -9.261 -6.776 1.00 89.12 95 GLY A C 1
ATOM 738 O O . GLY A 1 95 ? 10.978 -9.699 -7.318 1.00 89.12 95 GLY A O 1
ATOM 739 N N . PRO A 1 96 ? 9.958 -8.869 -5.483 1.00 97.00 96 PRO A N 1
ATOM 740 C CA . PRO A 1 96 ? 8.777 -8.634 -4.636 1.00 97.00 96 PRO A CA 1
ATOM 741 C C . PRO A 1 96 ? 8.054 -7.294 -4.852 1.00 97.00 96 PRO A C 1
ATOM 743 O O . PRO A 1 96 ? 8.694 -6.268 -5.092 1.00 97.00 96 PRO A O 1
ATOM 746 N 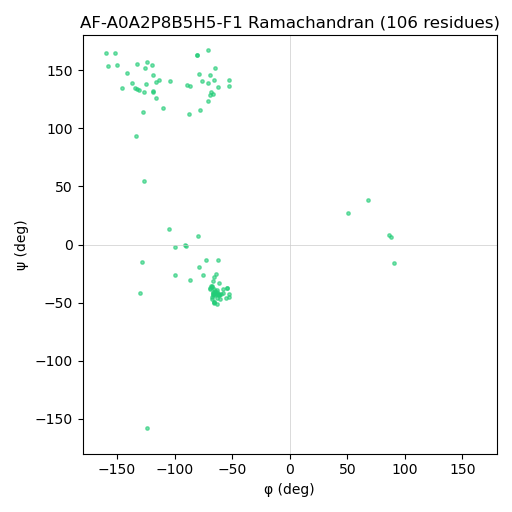N . TRP A 1 97 ? 6.731 -7.305 -4.685 1.00 98.50 97 TRP A N 1
ATOM 747 C CA . TRP A 1 97 ? 5.835 -6.144 -4.693 1.00 98.50 97 TRP A CA 1
ATOM 748 C C . TRP A 1 97 ? 5.133 -6.024 -3.348 1.00 98.50 97 TRP A C 1
ATOM 750 O O . TRP A 1 97 ? 4.593 -7.011 -2.848 1.00 98.50 97 TRP A O 1
ATOM 760 N N . TRP A 1 98 ? 5.131 -4.822 -2.785 1.00 98.69 98 TRP A N 1
ATOM 761 C CA . TRP A 1 98 ? 4.618 -4.544 -1.452 1.00 98.69 98 TRP A CA 1
ATOM 762 C C . TRP A 1 98 ? 3.568 -3.442 -1.496 1.00 98.69 98 TRP A C 1
ATOM 764 O O . TRP A 1 98 ? 3.760 -2.401 -2.131 1.00 98.69 98 TRP A O 1
ATOM 774 N N . THR A 1 99 ? 2.499 -3.637 -0.734 1.00 98.88 99 THR A N 1
ATOM 775 C CA . THR A 1 99 ? 1.488 -2.617 -0.453 1.00 98.88 99 THR A CA 1
ATOM 776 C C . THR A 1 99 ? 1.176 -2.638 1.038 1.00 98.88 99 THR A C 1
ATOM 778 O O . THR A 1 99 ? 0.997 -3.703 1.628 1.00 98.88 99 THR A O 1
ATOM 781 N N . GLN A 1 100 ? 1.110 -1.468 1.662 1.00 98.81 100 GLN A N 1
ATOM 782 C CA . GLN A 1 100 ? 0.728 -1.286 3.057 1.00 98.81 100 GLN A CA 1
ATOM 783 C C . GLN A 1 100 ? -0.390 -0.252 3.124 1.00 98.81 100 GLN A C 1
ATOM 785 O O . GLN A 1 100 ? -0.162 0.922 2.853 1.00 98.81 100 GLN A O 1
ATOM 790 N N . ASN A 1 101 ? -1.576 -0.695 3.526 1.00 98.81 101 ASN A N 1
ATOM 791 C CA . ASN A 1 101 ? -2.766 0.134 3.660 1.00 98.81 101 ASN A CA 1
ATOM 792 C C . ASN A 1 101 ? -3.046 0.441 5.127 1.00 98.81 101 ASN A C 1
ATOM 794 O O . ASN A 1 101 ? -2.928 -0.438 5.984 1.00 98.81 101 ASN A O 1
ATOM 798 N N . PHE A 1 102 ? -3.471 1.670 5.397 1.00 98.50 102 PHE A N 1
ATOM 799 C CA . PHE A 1 102 ? -3.821 2.169 6.723 1.00 98.50 102 PHE A CA 1
ATOM 800 C C . PHE A 1 102 ? -5.275 2.620 6.776 1.00 98.50 102 PHE A C 1
ATOM 802 O O . PHE A 1 102 ? -5.850 3.053 5.773 1.00 98.50 102 PHE A O 1
ATOM 809 N N . GLY A 1 103 ? -5.848 2.590 7.975 1.00 97.12 103 GLY A N 1
ATOM 810 C CA . GLY A 1 103 ? -7.193 3.089 8.212 1.00 97.12 103 GLY A CA 1
ATOM 811 C C . GLY A 1 103 ? -7.428 3.598 9.630 1.00 97.12 103 GLY A C 1
ATOM 812 O O . GLY A 1 103 ? -6.659 3.323 10.560 1.00 97.12 103 GLY A O 1
ATOM 813 N N . TYR A 1 104 ? -8.524 4.338 9.777 1.00 94.81 104 TYR A N 1
ATOM 814 C CA . TYR A 1 104 ? -9.072 4.757 11.070 1.00 94.81 104 TYR A CA 1
ATOM 815 C C . TYR A 1 104 ? -9.895 3.636 11.713 1.00 94.81 104 TYR A C 1
ATOM 817 O O . TYR A 1 104 ? -10.284 2.712 11.014 1.00 94.81 104 TYR A O 1
ATOM 825 N N . PRO A 1 105 ? -10.202 3.676 13.021 1.00 82.94 105 PRO A N 1
ATOM 826 C CA . PRO A 1 105 ? -11.035 2.643 13.630 1.00 82.94 105 PRO A CA 1
ATOM 827 C C . PRO A 1 105 ? -12.355 2.469 12.856 1.00 82.94 105 PRO A C 1
ATOM 829 O O . PRO A 1 105 ? -12.928 3.475 12.426 1.00 82.94 105 PRO A O 1
ATOM 832 N N . PRO A 1 106 ? -12.864 1.233 12.688 1.00 72.00 106 PRO A N 1
ATOM 833 C CA . PRO A 1 106 ? -14.252 1.048 12.289 1.00 72.00 106 PRO A CA 1
ATOM 834 C C . PRO A 1 106 ? -15.141 1.845 13.249 1.00 72.00 106 PRO A C 1
ATOM 836 O O . PRO A 1 106 ? -14.892 1.838 14.457 1.00 72.00 106 PRO A O 1
ATOM 839 N N . GLN A 1 107 ? -16.138 2.555 12.721 1.00 64.50 107 GLN A N 1
ATOM 840 C CA . GLN A 1 107 ? -17.159 3.153 13.579 1.00 64.50 107 GLN A CA 1
ATOM 841 C C . GLN A 1 107 ? -17.883 2.008 14.303 1.00 64.50 107 GLN A C 1
ATOM 843 O O . GLN A 1 107 ? -18.118 0.961 13.693 1.00 64.50 107 GLN A O 1
ATOM 848 N N . ALA A 1 108 ? -18.110 2.182 15.607 1.00 52.38 108 ALA A N 1
ATOM 849 C CA . ALA A 1 108 ? -18.844 1.226 16.434 1.00 52.38 108 ALA A CA 1
ATOM 850 C C . ALA A 1 108 ? -20.307 1.113 15.990 1.00 52.38 108 ALA A C 1
ATOM 852 O O . ALA A 1 108 ? -20.847 2.136 15.509 1.00 52.38 108 ALA A O 1
#

Nearest PDB structures (foldseek):
  4ifa-assembly1_A  TM=9.559E-01  e=7.580E-09  Bacillus anthracis str. Ames
  4d53-assembly2_B  TM=9.021E-01  e=1.766E-07  Borreliella burgdorferi B31
  4h0a-assembly2_B  TM=8.314E-01  e=1.691E-05  Staphylococcus aureus subsp. aureus Mu50
  4h0a-assembly1_A  TM=8.354E-01  e=3.427E-05  Staphylococcus aureus subsp. aureus Mu50
  8th8-assembly1_P  TM=6.681E-01  e=3.979E-03  Tetrahymena thermophila

Secondary structure (DSSP, 8-state):
-PPPEE-HHHHHHHHHHHHHHHHHT---SS-TT---HHHHHHHTT-S-EEEEEEEES--SHHHHHHHHHTSHHHHHHHT-TT--EEEEEEE-TTS-EEEEEEEPPPP-

Sequence (108 aa):
MPPLKINELLRQSARSHSADMARRGFFSHNDPDGVTPFDRMRSHGYAQPAAENIAKGQRQPHEVIHSWLNSPGHRANLLNPGFSVIGVGLHLDSGPWWTQNFGYPPQA

Mean predicted aligned error: 2.6 Å

pLDDT: mean 96.0, std 6.56, range [52.38, 98.88]